Protein AF-A0AAN8KQR2-F1 (afdb_monomer_lite)

Structure (mmCIF, N/CA/C/O backbone):
data_AF-A0AAN8KQR2-F1
#
_entry.id   AF-A0AAN8KQR2-F1
#
loop_
_atom_site.group_PDB
_atom_site.id
_atom_site.type_symbol
_atom_site.label_atom_id
_atom_site.label_alt_id
_atom_site.label_comp_id
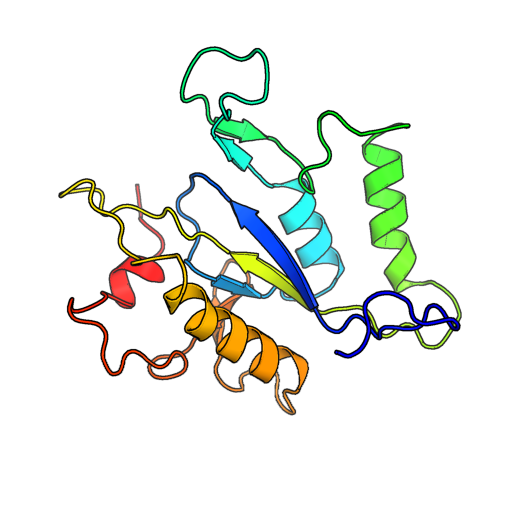_atom_site.label_asym_id
_atom_site.label_entity_id
_atom_site.label_seq_id
_atom_site.pdbx_PDB_ins_code
_atom_site.Cartn_x
_atom_site.Cartn_y
_atom_site.Cartn_z
_atom_site.occupancy
_atom_site.B_iso_or_equiv
_atom_site.auth_seq_id
_atom_site.auth_comp_id
_atom_site.auth_asym_id
_atom_site.auth_atom_id
_atom_site.pdbx_PDB_model_num
ATOM 1 N N . MET A 1 1 ? 8.007 -26.234 7.024 1.00 38.44 1 MET A N 1
ATOM 2 C CA . MET A 1 1 ? 9.257 -25.466 6.842 1.00 38.44 1 MET A CA 1
ATOM 3 C C . MET A 1 1 ? 9.487 -25.344 5.349 1.00 38.44 1 MET A C 1
ATOM 5 O O . MET A 1 1 ? 9.862 -26.336 4.747 1.00 38.44 1 MET A O 1
ATOM 9 N N . VAL A 1 2 ? 9.123 -24.223 4.725 1.00 49.12 2 VAL A N 1
ATOM 10 C CA . VAL A 1 2 ? 9.108 -24.097 3.256 1.00 49.12 2 VAL A CA 1
ATOM 11 C C . VAL A 1 2 ? 9.635 -22.712 2.872 1.00 49.12 2 VAL A C 1
ATOM 13 O O . VAL A 1 2 ? 9.142 -21.722 3.400 1.00 49.12 2 VAL A O 1
ATOM 16 N N . GLY A 1 3 ? 10.622 -22.652 1.970 1.00 57.75 3 GLY A N 1
ATOM 17 C CA . GLY A 1 3 ? 10.879 -21.481 1.118 1.00 57.75 3 GLY A CA 1
ATOM 18 C C . GLY A 1 3 ? 11.939 -20.448 1.531 1.00 57.75 3 GLY A C 1
ATOM 19 O O . GLY A 1 3 ? 12.106 -19.496 0.783 1.00 57.75 3 GLY A O 1
ATOM 20 N N . TRP A 1 4 ? 12.655 -20.581 2.657 1.00 61.53 4 TRP A N 1
ATOM 21 C CA . TRP A 1 4 ? 13.682 -19.582 3.038 1.00 61.53 4 TRP A CA 1
ATOM 22 C C . TRP A 1 4 ? 14.995 -19.707 2.239 1.00 61.53 4 TRP A C 1
ATOM 24 O O . TRP A 1 4 ? 15.646 -18.704 1.974 1.00 61.53 4 TRP A O 1
ATOM 34 N N . GLU A 1 5 ? 15.349 -20.919 1.798 1.00 67.25 5 GLU A N 1
ATOM 35 C CA . GLU A 1 5 ? 16.546 -21.191 0.982 1.00 67.25 5 GLU A CA 1
ATOM 36 C C . GLU A 1 5 ? 16.177 -21.954 -0.303 1.00 67.25 5 GLU A C 1
ATOM 38 O O . GLU A 1 5 ? 16.488 -23.140 -0.446 1.00 67.25 5 GLU A O 1
ATOM 43 N N . PRO A 1 6 ? 15.445 -21.334 -1.242 1.00 65.75 6 PRO A N 1
ATOM 44 C CA . PRO A 1 6 ? 15.199 -21.960 -2.529 1.00 65.75 6 PRO A CA 1
ATOM 45 C C . PRO A 1 6 ? 16.510 -21.982 -3.330 1.00 65.75 6 PRO A C 1
ATOM 47 O O . PRO A 1 6 ? 17.174 -20.959 -3.491 1.00 65.75 6 PRO A O 1
ATOM 50 N N . GLN A 1 7 ? 16.897 -23.158 -3.830 1.00 62.09 7 GLN A N 1
ATOM 51 C CA . GLN A 1 7 ? 18.108 -23.315 -4.652 1.00 62.09 7 GLN A CA 1
ATOM 52 C C . GLN A 1 7 ? 17.977 -22.641 -6.028 1.00 62.09 7 GLN A C 1
ATOM 54 O O . GLN A 1 7 ? 18.976 -22.268 -6.638 1.00 62.09 7 GLN A O 1
ATOM 59 N N . GLU A 1 8 ? 16.742 -22.433 -6.485 1.00 61.31 8 GLU A N 1
ATOM 60 C CA . GLU A 1 8 ? 16.397 -21.643 -7.662 1.00 61.31 8 GLU A CA 1
ATOM 61 C C . GLU A 1 8 ? 15.728 -20.349 -7.187 1.00 61.31 8 GLU A C 1
ATOM 63 O O . GLU A 1 8 ? 14.687 -20.380 -6.536 1.00 61.31 8 GLU A O 1
ATOM 68 N N . GLY A 1 9 ? 16.342 -19.199 -7.469 1.00 54.19 9 GLY A N 1
ATOM 69 C CA . GLY A 1 9 ? 15.970 -17.888 -6.919 1.00 54.19 9 GLY A CA 1
ATOM 70 C C . GLY A 1 9 ? 14.631 -17.295 -7.380 1.00 54.19 9 GLY A C 1
ATOM 71 O O . GLY A 1 9 ? 14.524 -16.076 -7.476 1.00 54.19 9 GLY A O 1
ATOM 72 N N . ALA A 1 10 ? 13.619 -18.102 -7.690 1.00 55.53 10 ALA A N 1
ATOM 73 C CA . ALA A 1 10 ? 12.336 -17.625 -8.192 1.00 55.53 10 ALA A CA 1
ATOM 74 C C . ALA A 1 10 ? 11.222 -17.812 -7.154 1.00 55.53 10 ALA A C 1
ATOM 76 O O . ALA A 1 10 ? 10.391 -18.711 -7.254 1.00 55.53 10 ALA A O 1
ATOM 77 N N . ILE A 1 11 ? 11.183 -16.921 -6.161 1.00 64.50 11 ILE A N 1
ATOM 78 C CA . ILE A 1 11 ? 9.909 -16.571 -5.526 1.00 64.50 11 ILE A CA 1
ATOM 79 C C . ILE A 1 11 ? 9.285 -15.499 -6.416 1.00 64.50 11 ILE A C 1
ATOM 81 O O . ILE A 1 11 ? 9.846 -14.413 -6.562 1.00 64.50 11 ILE A O 1
ATOM 85 N N . ASP A 1 12 ? 8.153 -15.816 -7.038 1.00 69.19 12 ASP A N 1
ATOM 86 C CA . ASP A 1 12 ? 7.436 -14.872 -7.889 1.00 69.19 12 ASP A CA 1
ATOM 87 C C . ASP A 1 12 ? 6.805 -13.758 -7.037 1.00 69.19 12 ASP A C 1
ATOM 89 O O . ASP A 1 12 ? 5.930 -13.995 -6.197 1.00 69.19 12 ASP A O 1
ATOM 93 N N . LEU A 1 13 ? 7.302 -12.533 -7.211 1.00 76.31 13 LEU A N 1
ATOM 94 C CA . LEU A 1 13 ? 6.879 -11.374 -6.436 1.00 76.31 13 LEU A CA 1
ATOM 95 C C . LEU A 1 13 ? 5.621 -10.771 -7.055 1.00 76.31 13 LEU A C 1
ATOM 97 O O . LEU A 1 13 ? 5.670 -10.090 -8.073 1.00 76.31 13 LEU A O 1
ATOM 101 N N . GLN A 1 14 ? 4.495 -10.969 -6.377 1.00 81.62 14 GLN A N 1
ATOM 102 C CA . GLN A 1 14 ? 3.184 -10.496 -6.831 1.00 81.62 14 GLN A CA 1
ATOM 103 C C . GLN A 1 14 ? 2.832 -9.088 -6.314 1.00 81.62 14 GLN A C 1
ATOM 105 O O . GLN A 1 14 ? 2.048 -8.362 -6.931 1.00 81.62 14 GLN A O 1
ATOM 110 N N . GLY A 1 15 ? 3.428 -8.665 -5.193 1.00 77.56 15 GLY A N 1
ATOM 111 C CA . GLY A 1 15 ? 3.146 -7.371 -4.574 1.00 77.56 15 GLY A CA 1
ATOM 112 C C . GLY A 1 15 ? 4.328 -6.792 -3.800 1.00 77.56 15 GLY A C 1
ATOM 113 O O . GLY A 1 15 ? 5.061 -7.515 -3.131 1.00 77.56 15 GLY A O 1
ATOM 114 N N . LEU A 1 16 ? 4.486 -5.470 -3.870 1.00 83.19 16 LEU A N 1
ATOM 115 C CA . LEU A 1 16 ? 5.424 -4.685 -3.068 1.00 83.19 16 LEU A CA 1
ATOM 116 C C . LEU A 1 16 ? 4.637 -3.811 -2.095 1.00 83.19 16 LEU A C 1
ATOM 118 O O . LEU A 1 16 ? 3.729 -3.096 -2.511 1.00 83.19 16 LEU A O 1
ATOM 122 N N . VAL A 1 17 ? 4.993 -3.843 -0.811 1.00 83.12 17 VAL A N 1
ATOM 123 C CA . VAL A 1 17 ? 4.316 -3.062 0.233 1.00 83.12 17 VAL A CA 1
ATOM 124 C C . VAL A 1 17 ? 5.287 -2.038 0.807 1.00 83.12 17 VAL A C 1
ATOM 126 O O . VAL A 1 17 ? 6.311 -2.393 1.383 1.00 83.12 17 VAL A O 1
ATOM 129 N N . SER A 1 18 ? 4.944 -0.762 0.661 1.00 77.94 18 SER A N 1
ATOM 130 C CA . SER A 1 18 ? 5.651 0.362 1.277 1.00 77.94 18 SER A CA 1
ATOM 131 C C . SER A 1 18 ? 4.896 0.863 2.504 1.00 77.94 18 SER A C 1
ATOM 133 O O . SER A 1 18 ? 3.669 0.829 2.534 1.00 77.94 18 SER A O 1
ATOM 135 N N . LYS A 1 19 ? 5.618 1.329 3.523 1.00 73.81 19 LYS A N 1
ATOM 136 C CA . LYS A 1 19 ? 5.060 1.733 4.818 1.00 73.81 19 LYS A CA 1
ATOM 137 C C . LYS A 1 19 ? 5.292 3.222 5.074 1.00 73.81 19 LYS A C 1
ATOM 139 O O . LYS A 1 19 ? 6.394 3.706 4.844 1.00 73.81 19 LYS A O 1
ATOM 144 N N . VAL A 1 20 ? 4.292 3.917 5.613 1.00 66.75 20 VAL A N 1
ATOM 145 C CA . VAL A 1 20 ? 4.439 5.264 6.191 1.00 66.75 20 VAL A CA 1
ATOM 146 C C . VAL A 1 20 ? 4.263 5.221 7.699 1.00 66.75 20 VAL A C 1
ATOM 148 O O . VAL A 1 20 ? 3.397 4.513 8.215 1.00 66.75 20 VAL A O 1
ATOM 151 N N . ASP A 1 21 ? 5.090 6.011 8.384 1.00 59.72 21 ASP A N 1
ATOM 152 C CA . ASP A 1 21 ? 5.060 6.135 9.840 1.00 59.72 21 ASP A CA 1
ATOM 153 C C . ASP A 1 21 ? 4.222 7.328 10.323 1.00 59.72 21 ASP A C 1
ATOM 155 O O . ASP A 1 21 ? 3.648 7.237 11.401 1.00 59.72 21 ASP A O 1
ATOM 159 N N . MET A 1 22 ? 4.049 8.393 9.522 1.00 53.94 22 MET A N 1
ATOM 160 C CA . MET A 1 22 ? 3.081 9.469 9.796 1.00 53.94 22 MET A CA 1
ATOM 161 C C . MET A 1 22 ? 2.675 10.250 8.532 1.00 53.94 22 MET A C 1
ATOM 163 O O . MET A 1 22 ? 3.521 10.707 7.765 1.00 53.94 22 MET A O 1
ATOM 167 N N . GLY A 1 23 ? 1.365 10.442 8.340 1.00 56.00 23 GLY A N 1
ATOM 168 C CA . GLY A 1 23 ? 0.768 11.199 7.234 1.00 56.00 23 GLY A CA 1
ATOM 169 C C . GLY A 1 23 ? -0.752 10.999 7.145 1.00 56.00 23 GLY A C 1
ATOM 170 O O . GLY A 1 23 ? -1.297 10.078 7.750 1.00 56.00 23 GLY A O 1
ATOM 171 N N . THR A 1 24 ? -1.441 11.847 6.378 1.00 56.09 24 THR A N 1
ATOM 172 C CA . THR A 1 24 ? -2.907 11.815 6.166 1.00 56.09 24 THR A CA 1
ATOM 173 C C . THR A 1 24 ? -3.381 10.683 5.249 1.00 56.09 24 THR A C 1
ATOM 175 O O . THR A 1 24 ? -4.572 10.571 4.951 1.00 56.09 24 THR A O 1
ATOM 178 N N . LEU A 1 25 ? -2.460 9.841 4.774 1.00 64.75 25 LEU A N 1
ATOM 179 C CA . LEU A 1 25 ? -2.768 8.783 3.825 1.00 64.75 25 LEU A CA 1
ATOM 180 C C . LEU A 1 25 ? -3.619 7.684 4.467 1.00 64.75 25 LEU A C 1
ATOM 182 O O . LEU A 1 25 ? -3.579 7.432 5.676 1.00 64.75 25 LEU A O 1
ATOM 186 N N . PHE A 1 26 ? -4.421 7.056 3.617 1.00 78.44 26 PHE A N 1
ATOM 187 C CA . PHE A 1 26 ? -5.293 5.947 3.964 1.00 78.44 26 PHE A CA 1
ATOM 188 C C . PHE A 1 26 ? -4.521 4.757 4.540 1.00 78.44 26 PHE A C 1
ATOM 190 O O . PHE A 1 26 ? -3.324 4.605 4.300 1.00 78.44 26 PHE A O 1
ATOM 197 N N . ASN A 1 27 ? -5.216 3.893 5.284 1.00 86.50 27 ASN A N 1
ATOM 198 C CA . ASN A 1 27 ? -4.593 2.727 5.915 1.00 86.50 27 ASN A CA 1
ATOM 199 C C . ASN A 1 27 ? -3.929 1.775 4.912 1.00 86.50 27 ASN A C 1
ATOM 201 O O . ASN A 1 27 ? -2.853 1.253 5.188 1.00 86.50 27 ASN A O 1
ATOM 205 N N . VAL A 1 28 ? -4.544 1.593 3.744 1.00 92.50 28 VAL A N 1
ATOM 206 C CA . VAL A 1 28 ? -3.943 0.897 2.609 1.00 92.50 28 VAL A CA 1
ATOM 207 C C . VAL A 1 28 ? -4.400 1.526 1.297 1.00 92.50 28 VAL A C 1
ATOM 209 O O . VAL A 1 28 ? -5.568 1.877 1.132 1.00 92.50 28 VAL A O 1
ATOM 212 N N . VAL A 1 29 ? -3.466 1.666 0.364 1.00 93.06 29 VAL A N 1
ATOM 213 C CA . VAL A 1 29 ? -3.693 2.157 -0.993 1.00 93.06 29 VAL A CA 1
ATOM 214 C C . VAL A 1 29 ? -2.926 1.276 -1.962 1.00 93.06 29 VAL A C 1
ATOM 216 O O . VAL A 1 29 ? -1.744 1.016 -1.767 1.00 93.06 29 VAL A O 1
ATOM 219 N N . GLU A 1 30 ? -3.571 0.849 -3.035 1.00 95.44 30 GLU A N 1
ATOM 220 C CA . GLU A 1 30 ? -2.896 0.273 -4.190 1.00 95.44 30 GLU A CA 1
ATOM 221 C C . GLU A 1 30 ? -2.687 1.346 -5.267 1.00 95.44 30 GLU A C 1
ATOM 223 O O . GLU A 1 30 ? -3.581 2.133 -5.583 1.00 95.44 30 GLU A O 1
ATOM 228 N N . SER A 1 31 ? -1.499 1.371 -5.860 1.00 95.19 31 SER A N 1
ATOM 229 C CA . SER A 1 31 ? -1.159 2.288 -6.945 1.00 95.19 31 SER A CA 1
ATOM 230 C C . SER A 1 31 ? -1.910 1.978 -8.241 1.00 95.19 31 SER A C 1
ATOM 232 O O . SER A 1 31 ? -2.172 0.823 -8.551 1.00 95.19 31 SER A O 1
ATOM 234 N N . PHE A 1 32 ? -2.204 3.001 -9.053 1.00 95.19 32 PHE A N 1
ATOM 235 C CA . PHE A 1 32 ? -2.918 2.812 -10.326 1.00 95.19 32 PHE A CA 1
ATOM 236 C C . PHE A 1 32 ? -2.149 1.986 -11.359 1.00 95.19 32 PHE A C 1
ATOM 238 O O . PHE A 1 32 ? -2.749 1.334 -12.205 1.00 95.19 32 PHE A O 1
ATOM 245 N N . ASN A 1 33 ? -0.824 2.092 -11.343 1.00 94.00 33 ASN A N 1
ATOM 246 C CA . ASN A 1 33 ? 0.092 1.413 -12.249 1.00 94.00 33 ASN A CA 1
ATOM 247 C C . ASN A 1 33 ? 1.519 1.512 -11.691 1.00 94.00 33 ASN A C 1
ATOM 249 O O . ASN A 1 33 ? 1.749 2.140 -10.652 1.00 94.00 33 ASN A O 1
ATOM 253 N N . TRP A 1 34 ? 2.476 0.921 -12.404 1.00 93.94 34 TRP A N 1
ATOM 254 C CA . TRP A 1 34 ? 3.886 0.916 -12.024 1.00 93.94 34 TRP A CA 1
ATOM 255 C C . TRP A 1 34 ? 4.457 2.321 -11.814 1.00 93.94 34 TRP A C 1
ATOM 257 O O . TRP A 1 34 ? 4.991 2.609 -10.748 1.00 93.94 34 TRP A O 1
ATOM 267 N N . ARG A 1 35 ? 4.286 3.227 -12.786 1.00 95.06 35 ARG A N 1
ATOM 268 C CA . ARG A 1 35 ? 4.792 4.608 -12.698 1.00 95.06 35 ARG A CA 1
ATOM 269 C C . ARG A 1 35 ? 4.228 5.349 -11.488 1.00 95.06 35 ARG A C 1
ATOM 271 O O . ARG A 1 35 ? 4.974 6.015 -10.774 1.00 95.06 35 ARG A O 1
ATOM 278 N N . HIS A 1 36 ? 2.929 5.195 -11.230 1.00 94.81 36 HIS A N 1
ATOM 279 C CA . HIS A 1 36 ? 2.292 5.743 -10.037 1.00 94.81 36 HIS A CA 1
ATOM 280 C C . HIS A 1 36 ? 2.886 5.142 -8.757 1.00 94.81 36 HIS A C 1
ATOM 282 O O . HIS A 1 36 ? 3.166 5.875 -7.818 1.00 94.81 36 HIS A O 1
ATOM 288 N N . GLY A 1 37 ? 3.145 3.834 -8.723 1.00 93.50 37 GLY A N 1
ATOM 289 C CA . GLY A 1 37 ? 3.776 3.186 -7.574 1.00 93.50 37 GLY A CA 1
ATOM 290 C C . GLY A 1 37 ? 5.222 3.617 -7.337 1.00 93.50 37 GLY A C 1
ATOM 291 O O . GLY A 1 37 ? 5.601 3.849 -6.192 1.00 93.50 37 GLY A O 1
ATOM 292 N N . VAL A 1 38 ? 6.008 3.822 -8.399 1.00 94.06 38 VAL A N 1
ATOM 293 C CA . VAL A 1 38 ? 7.356 4.404 -8.300 1.00 94.06 38 VAL A CA 1
ATOM 294 C C . VAL A 1 38 ? 7.286 5.818 -7.722 1.00 94.06 38 VAL A C 1
ATOM 296 O O . VAL A 1 38 ? 8.069 6.157 -6.838 1.00 94.06 38 VAL A O 1
ATOM 299 N N . PHE A 1 39 ? 6.317 6.629 -8.156 1.00 93.06 39 PHE A N 1
ATOM 300 C CA . PHE A 1 39 ? 6.079 7.956 -7.586 1.00 93.06 39 PHE A CA 1
ATOM 301 C C . PHE A 1 39 ? 5.678 7.901 -6.103 1.00 93.06 39 PHE A C 1
ATOM 303 O O . PHE A 1 39 ? 6.214 8.665 -5.298 1.00 93.06 39 PHE A O 1
ATOM 310 N N . VAL A 1 40 ? 4.778 6.988 -5.724 1.00 90.94 40 VAL A N 1
ATOM 311 C CA . VAL A 1 40 ? 4.375 6.774 -4.324 1.00 90.94 40 VAL A CA 1
ATOM 312 C C . VAL A 1 40 ? 5.584 6.379 -3.474 1.00 90.94 40 VAL A C 1
ATOM 314 O O . VAL A 1 40 ? 5.800 6.974 -2.420 1.00 90.94 40 VAL A O 1
ATOM 317 N N . GLY A 1 41 ? 6.416 5.450 -3.957 1.00 89.31 41 GLY A N 1
ATOM 318 C CA . GLY A 1 41 ? 7.660 5.035 -3.303 1.00 89.31 41 GLY A CA 1
ATOM 319 C C . GLY A 1 41 ? 8.666 6.179 -3.151 1.00 89.31 41 GLY A C 1
ATOM 320 O O . GLY A 1 41 ? 9.241 6.366 -2.081 1.00 89.31 41 GLY A O 1
ATOM 321 N N . ALA A 1 42 ? 8.830 7.006 -4.185 1.00 90.75 42 ALA A N 1
ATOM 322 C CA . ALA A 1 42 ? 9.699 8.182 -4.156 1.00 90.75 42 ALA A CA 1
ATOM 323 C C . ALA A 1 42 ? 9.197 9.278 -3.198 1.00 90.75 42 ALA A C 1
ATOM 325 O O . ALA A 1 42 ? 9.989 10.036 -2.640 1.00 90.75 42 ALA A O 1
ATOM 326 N N . SER A 1 43 ? 7.881 9.361 -3.000 1.00 87.94 43 SER A N 1
ATOM 327 C CA . SER A 1 43 ? 7.229 10.376 -2.165 1.00 87.94 43 SER A CA 1
ATOM 328 C C . SER A 1 43 ? 7.095 9.966 -0.697 1.00 87.94 43 SER A C 1
ATOM 330 O O . SER A 1 43 ? 6.550 10.733 0.100 1.00 87.94 43 SER A O 1
ATOM 332 N N . MET A 1 44 ? 7.585 8.778 -0.326 1.00 84.31 44 MET A N 1
ATOM 333 C CA . MET A 1 44 ? 7.489 8.243 1.029 1.00 84.31 44 MET A CA 1
ATOM 334 C C . MET A 1 44 ? 8.072 9.197 2.075 1.00 84.31 44 MET A C 1
ATOM 336 O O . MET A 1 44 ? 9.126 9.817 1.888 1.00 84.31 44 MET A O 1
ATOM 340 N N . ARG A 1 45 ? 7.366 9.289 3.205 1.00 79.94 45 ARG A N 1
ATOM 341 C CA . ARG A 1 45 ? 7.778 10.037 4.389 1.00 79.94 45 ARG A CA 1
ATOM 342 C C . ARG A 1 45 ? 7.625 9.169 5.633 1.00 79.94 45 ARG A C 1
ATOM 344 O O . ARG A 1 45 ? 6.578 8.559 5.834 1.00 79.94 45 ARG A O 1
ATOM 351 N N . SER A 1 46 ? 8.640 9.136 6.479 1.00 73.56 46 SER A N 1
ATOM 352 C CA . SER A 1 46 ? 8.633 8.405 7.746 1.00 73.56 46 SER A CA 1
ATOM 353 C C . SER A 1 46 ? 9.030 9.339 8.890 1.00 73.56 46 SER A C 1
ATOM 355 O O . SER A 1 46 ? 9.741 10.328 8.700 1.00 73.56 46 SER A O 1
ATOM 357 N N . GLU A 1 47 ? 8.501 9.077 10.085 1.00 70.94 47 GLU A N 1
ATOM 358 C CA . GLU A 1 47 ? 8.969 9.732 11.304 1.00 70.94 47 GLU A CA 1
ATOM 359 C C . GLU A 1 47 ? 10.374 9.212 11.618 1.00 70.94 47 GLU A C 1
ATOM 361 O O . GLU A 1 47 ? 10.638 8.014 11.493 1.00 70.94 47 GLU A O 1
ATOM 366 N N . ALA A 1 48 ? 11.280 10.104 12.017 1.00 63.66 48 ALA A N 1
ATOM 367 C CA . ALA A 1 48 ? 12.608 9.700 12.452 1.00 63.66 48 ALA A CA 1
ATOM 368 C C . ALA A 1 48 ? 12.501 8.655 13.576 1.00 63.66 48 ALA A C 1
ATOM 370 O O . ALA A 1 48 ? 11.946 8.917 14.646 1.00 63.66 48 ALA A O 1
ATOM 371 N N . THR A 1 49 ? 13.028 7.457 13.326 1.00 59.62 49 THR A N 1
ATOM 372 C CA . THR A 1 49 ? 13.112 6.408 14.343 1.00 59.62 49 THR A CA 1
ATOM 373 C C . THR A 1 49 ? 14.401 6.561 15.143 1.00 59.62 49 THR A C 1
ATOM 375 O O . THR A 1 49 ? 15.388 7.118 14.666 1.00 59.62 49 THR A O 1
ATOM 378 N N . ALA A 1 50 ? 14.421 6.001 16.354 1.00 56.50 50 ALA A N 1
ATOM 379 C CA . ALA A 1 50 ? 15.598 6.009 17.226 1.00 56.50 50 ALA A CA 1
ATOM 380 C C . ALA A 1 50 ? 16.827 5.272 16.645 1.00 56.50 50 ALA A C 1
ATOM 382 O O . ALA A 1 50 ? 17.897 5.321 17.243 1.00 56.50 50 ALA A O 1
ATOM 383 N N . ALA A 1 51 ? 16.679 4.573 15.512 1.00 58.47 51 ALA A N 1
ATOM 384 C CA . ALA A 1 51 ? 17.761 3.864 14.834 1.00 58.47 51 ALA A CA 1
ATOM 385 C C . ALA A 1 51 ? 18.696 4.793 14.036 1.00 58.47 51 ALA A C 1
ATOM 387 O O . ALA A 1 51 ? 19.809 4.390 13.709 1.00 58.47 51 ALA A O 1
ATOM 388 N N . ALA A 1 52 ? 18.269 6.022 13.731 1.00 54.91 52 ALA A N 1
ATOM 389 C CA . ALA A 1 52 ? 19.118 7.046 13.129 1.00 54.91 52 ALA A CA 1
ATOM 390 C C . ALA A 1 52 ? 19.452 8.126 14.172 1.00 54.91 52 ALA A C 1
ATOM 392 O O . ALA A 1 52 ? 18.636 8.427 15.038 1.00 54.91 52 ALA A O 1
ATOM 393 N N . GLU A 1 53 ? 20.624 8.757 14.071 1.00 53.06 53 GLU A N 1
ATOM 394 C CA . GLU A 1 53 ? 21.122 9.779 15.019 1.00 53.06 53 GLU A CA 1
ATOM 395 C C . GLU A 1 53 ? 20.250 11.055 15.121 1.00 53.06 53 GLU A C 1
ATOM 397 O O . GLU A 1 53 ? 20.558 11.985 15.871 1.00 53.06 53 GLU A O 1
ATOM 402 N N . TYR A 1 54 ? 19.140 11.122 14.382 1.00 55.00 54 TYR A N 1
ATOM 403 C CA . TYR A 1 54 ? 18.217 12.246 14.381 1.00 55.00 54 TYR A CA 1
ATOM 404 C C . TYR A 1 54 ? 17.378 12.278 15.667 1.00 55.00 54 TYR A C 1
ATOM 406 O O . TYR A 1 54 ? 16.484 11.464 15.889 1.00 55.00 54 TYR A O 1
ATOM 414 N N . LYS A 1 55 ? 17.646 13.270 16.523 1.00 48.12 55 LYS A N 1
ATOM 415 C CA . LYS A 1 55 ? 16.844 13.548 17.720 1.00 48.12 55 LYS A CA 1
ATOM 416 C C . LYS A 1 55 ? 15.525 14.234 17.342 1.00 48.12 55 LYS A C 1
ATOM 418 O O . LYS A 1 55 ? 15.531 15.385 16.917 1.00 48.12 55 LYS A O 1
ATOM 423 N N . GLY A 1 56 ? 14.401 13.562 17.592 1.00 55.41 56 GLY A N 1
ATOM 424 C CA . GLY A 1 56 ? 13.059 14.162 17.600 1.00 55.41 56 GLY A CA 1
ATOM 425 C C . GLY A 1 56 ? 12.087 13.581 16.571 1.00 55.41 56 GLY A C 1
ATOM 426 O O . GLY A 1 56 ? 12.491 12.987 15.581 1.00 55.41 56 GLY A O 1
ATOM 427 N N . LYS A 1 57 ? 10.786 13.787 16.815 1.00 60.00 57 LYS A N 1
ATOM 428 C CA . LYS A 1 57 ? 9.642 13.344 15.994 1.00 60.00 57 LYS A CA 1
ATOM 429 C C . LYS A 1 57 ? 9.505 14.126 14.678 1.00 60.00 57 LYS A C 1
ATOM 431 O O . LYS A 1 57 ? 8.474 14.739 14.410 1.00 60.00 57 LYS A O 1
ATOM 436 N N . VAL A 1 58 ? 10.574 14.209 13.891 1.00 70.06 58 VAL A N 1
ATOM 437 C CA . VAL A 1 58 ? 10.571 14.956 12.627 1.00 70.06 58 VAL A CA 1
ATOM 438 C C . VAL A 1 58 ? 10.144 14.023 11.502 1.00 70.06 58 VAL A C 1
ATOM 440 O O . VAL A 1 58 ? 10.728 12.955 11.318 1.00 70.06 58 VAL A O 1
ATOM 443 N N . ILE A 1 59 ? 9.129 14.432 10.738 1.00 73.88 59 ILE A N 1
ATOM 444 C CA . ILE A 1 59 ? 8.735 13.741 9.509 1.00 73.88 59 ILE A CA 1
ATOM 445 C C . ILE A 1 59 ? 9.787 14.041 8.445 1.00 73.88 59 ILE A C 1
ATOM 447 O O . ILE A 1 59 ? 10.045 15.196 8.108 1.00 73.88 59 ILE A O 1
ATOM 451 N N . MET A 1 60 ? 10.383 12.989 7.905 1.00 79.88 60 MET A N 1
ATOM 452 C CA . MET A 1 60 ? 11.446 13.061 6.920 1.00 79.88 60 MET A CA 1
ATOM 453 C C . MET A 1 60 ? 11.037 12.337 5.644 1.00 79.88 60 MET A C 1
ATOM 455 O O . MET A 1 60 ? 10.350 11.324 5.688 1.00 79.88 60 MET A O 1
ATOM 459 N N . HIS A 1 61 ? 11.484 12.837 4.493 1.00 83.69 61 HIS A N 1
ATOM 460 C CA . HIS A 1 61 ? 11.417 12.060 3.258 1.00 83.69 61 HIS A CA 1
ATOM 461 C C . HIS A 1 61 ? 12.341 10.847 3.363 1.00 83.69 61 HIS A C 1
ATOM 463 O O . HIS A 1 61 ? 13.499 11.001 3.759 1.00 83.69 61 HIS A O 1
ATOM 469 N N . ASP A 1 62 ? 11.821 9.679 3.001 1.00 84.88 62 ASP A N 1
ATOM 470 C CA . ASP A 1 62 ? 12.536 8.403 3.008 1.00 84.88 62 ASP A CA 1
ATOM 471 C C . ASP A 1 62 ? 12.113 7.551 1.797 1.00 84.88 62 ASP A C 1
ATOM 473 O O . ASP A 1 62 ? 11.362 6.578 1.932 1.00 84.88 62 ASP A O 1
ATOM 477 N N . PRO A 1 63 ? 12.508 7.969 0.577 1.00 86.62 63 PRO A N 1
ATOM 478 C CA . PRO A 1 63 ? 12.106 7.309 -0.660 1.00 86.62 63 PRO A CA 1
ATOM 479 C C . PRO A 1 63 ? 12.490 5.828 -0.644 1.00 86.62 63 PRO A C 1
ATOM 481 O O . PRO A 1 63 ? 13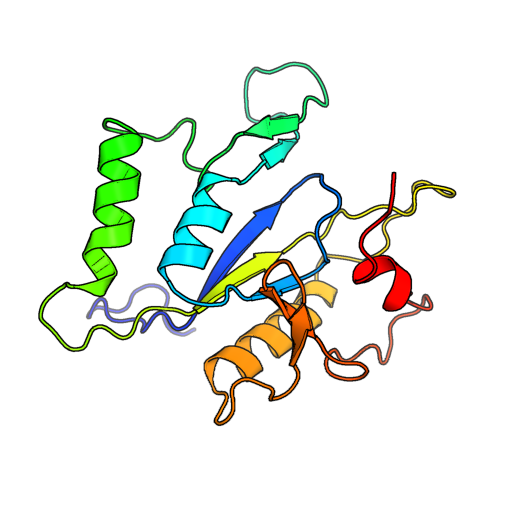.656 5.493 -0.436 1.00 86.62 63 PRO A O 1
ATOM 484 N N . PHE A 1 64 ? 11.513 4.952 -0.889 1.00 86.06 64 PHE A N 1
ATOM 485 C CA . PHE A 1 64 ? 11.672 3.490 -0.891 1.00 86.06 64 PHE A CA 1
ATOM 486 C C . PHE A 1 64 ? 12.246 2.897 0.412 1.00 86.06 64 PHE A C 1
ATOM 488 O O . PHE A 1 64 ? 12.697 1.756 0.396 1.00 86.06 64 PHE A O 1
ATOM 495 N N . ALA A 1 65 ? 12.244 3.644 1.527 1.00 86.38 65 ALA A N 1
ATOM 496 C CA . ALA A 1 65 ? 13.006 3.312 2.740 1.00 86.38 65 ALA A CA 1
ATOM 497 C C . ALA A 1 65 ? 14.524 3.137 2.492 1.00 86.38 65 ALA A C 1
ATOM 499 O O . ALA A 1 65 ? 15.209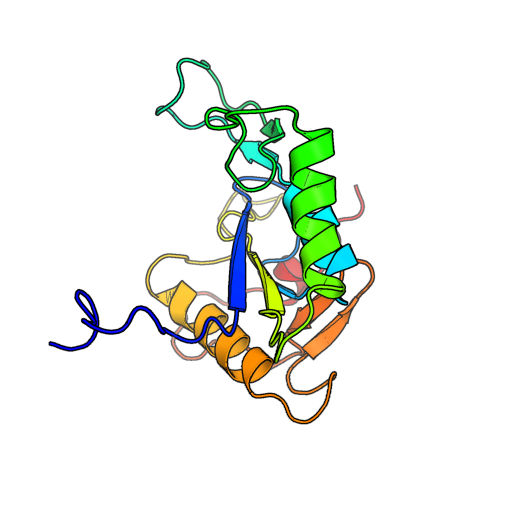 2.391 3.192 1.00 86.38 65 ALA A O 1
ATOM 500 N N . MET A 1 66 ? 15.050 3.803 1.458 1.00 88.25 66 MET A N 1
ATOM 501 C CA . MET A 1 66 ? 16.425 3.665 0.972 1.00 88.25 66 MET A CA 1
ATOM 502 C C . MET A 1 66 ? 17.279 4.910 1.214 1.00 88.25 66 MET A C 1
ATOM 504 O O . MET A 1 66 ? 18.437 4.933 0.796 1.00 88.25 66 MET A O 1
ATOM 508 N N . ARG A 1 67 ? 16.764 5.942 1.902 1.00 84.75 67 ARG A N 1
ATOM 509 C CA . ARG A 1 67 ? 17.490 7.210 2.077 1.00 84.75 67 ARG A CA 1
ATOM 510 C C . ARG A 1 67 ? 18.922 7.059 2.611 1.00 84.75 67 ARG A C 1
ATOM 512 O O . ARG A 1 67 ? 19.799 7.700 2.034 1.00 84.75 67 ARG A O 1
ATOM 519 N N . PRO A 1 68 ? 19.205 6.262 3.658 1.00 85.69 68 PRO A N 1
ATOM 520 C CA . PRO A 1 68 ? 20.575 6.086 4.141 1.00 85.69 68 PRO A CA 1
ATOM 521 C C . PRO A 1 68 ? 21.369 5.021 3.359 1.00 85.69 68 PRO A C 1
ATOM 523 O O . PRO A 1 68 ? 22.527 4.776 3.683 1.00 85.69 68 PRO A O 1
ATOM 526 N N . PHE A 1 69 ? 20.771 4.384 2.347 1.00 90.00 69 PHE A N 1
ATOM 527 C CA . PHE A 1 69 ? 21.309 3.198 1.669 1.00 90.00 69 PHE A CA 1
ATOM 528 C C . PHE A 1 69 ? 21.541 3.388 0.163 1.00 90.00 69 PHE A C 1
ATOM 530 O O . PHE A 1 69 ? 21.888 2.432 -0.534 1.00 90.00 69 PHE A O 1
ATOM 537 N N . PHE A 1 70 ? 21.348 4.594 -0.374 1.00 90.00 70 PHE A N 1
ATOM 538 C CA . PHE A 1 70 ? 21.629 4.855 -1.784 1.00 90.00 70 PHE A CA 1
ATOM 539 C C . PHE A 1 70 ? 23.125 4.711 -2.087 1.00 90.00 70 PHE A C 1
ATOM 541 O O . PHE A 1 70 ? 23.949 5.472 -1.591 1.00 90.00 70 PHE A O 1
ATOM 548 N N . GLY A 1 71 ? 23.468 3.750 -2.949 1.00 92.94 71 GLY A N 1
ATOM 549 C CA . GLY A 1 71 ? 24.839 3.544 -3.433 1.00 92.94 71 GLY A CA 1
ATOM 550 C C . GLY A 1 71 ? 25.217 4.388 -4.657 1.00 92.94 71 GLY A C 1
ATOM 551 O O . GLY A 1 71 ? 26.355 4.327 -5.111 1.00 92.94 71 GLY A O 1
ATOM 552 N N . TYR A 1 72 ? 24.268 5.137 -5.222 1.00 94.69 72 TYR A N 1
ATOM 553 C CA . TYR A 1 72 ? 24.444 5.987 -6.402 1.00 94.69 72 TYR A CA 1
ATOM 554 C C . TYR A 1 72 ? 23.375 7.092 -6.429 1.00 94.69 72 TYR A C 1
ATOM 556 O O . TYR A 1 72 ? 22.598 7.241 -5.484 1.00 94.69 72 TYR A O 1
ATOM 564 N N . ASN A 1 73 ? 23.351 7.901 -7.490 1.00 95.38 73 ASN A N 1
ATOM 565 C CA . ASN A 1 73 ? 22.439 9.034 -7.611 1.00 95.38 73 ASN A CA 1
ATOM 566 C C . ASN A 1 73 ? 20.958 8.607 -7.521 1.00 95.38 73 ASN A C 1
ATOM 568 O O . ASN A 1 73 ? 20.514 7.678 -8.192 1.00 95.38 73 ASN A O 1
ATOM 572 N N . PHE A 1 74 ? 20.173 9.332 -6.722 1.00 92.56 74 PHE A N 1
ATOM 573 C CA . PHE A 1 74 ? 18.748 9.052 -6.532 1.00 92.56 74 PHE A CA 1
ATOM 574 C C . PHE A 1 74 ? 17.913 9.194 -7.819 1.00 92.56 74 PHE A C 1
ATOM 576 O O . PHE A 1 74 ? 16.986 8.420 -8.040 1.00 92.56 74 PHE A O 1
ATOM 583 N N . GLY A 1 75 ? 18.237 10.150 -8.691 1.00 93.94 75 GLY A N 1
ATOM 584 C CA . GLY A 1 75 ? 17.562 10.317 -9.980 1.00 93.94 75 GLY A CA 1
ATOM 585 C C . GLY A 1 75 ? 17.766 9.109 -10.893 1.00 93.94 75 GLY A C 1
ATOM 586 O O . GLY A 1 75 ? 16.800 8.597 -11.458 1.00 93.94 75 GLY A O 1
ATOM 587 N N . ASP A 1 76 ? 18.993 8.592 -10.951 1.00 95.62 76 ASP A N 1
ATOM 588 C CA . ASP A 1 76 ? 19.303 7.360 -11.683 1.00 95.62 76 ASP A CA 1
ATOM 589 C C . ASP A 1 76 ? 18.599 6.149 -11.057 1.00 95.62 76 ASP A C 1
ATOM 591 O O . ASP A 1 76 ? 18.139 5.260 -11.771 1.00 95.62 76 ASP A O 1
ATOM 595 N N . TYR A 1 77 ? 18.449 6.129 -9.727 1.00 94.38 77 TYR A N 1
ATOM 596 C CA . TYR A 1 77 ? 17.700 5.086 -9.022 1.00 94.38 77 TYR A CA 1
ATOM 597 C C . TYR A 1 77 ? 16.221 5.088 -9.421 1.00 94.38 77 TYR A C 1
ATOM 599 O O . TYR A 1 77 ? 15.654 4.037 -9.725 1.00 94.38 77 TYR A O 1
ATOM 607 N N . LEU A 1 78 ? 15.592 6.263 -9.500 1.00 94.19 78 LEU A N 1
ATOM 608 C CA . LEU A 1 78 ? 14.222 6.386 -10.004 1.00 94.19 78 LEU A CA 1
ATOM 609 C C . LEU A 1 78 ? 14.116 5.975 -11.476 1.00 94.19 78 LEU A C 1
ATOM 611 O O . LEU A 1 78 ? 13.195 5.242 -11.842 1.00 94.19 78 LEU A O 1
ATOM 615 N N . ALA A 1 79 ? 15.060 6.407 -12.316 1.00 94.69 79 ALA A N 1
ATOM 616 C CA . ALA A 1 79 ? 15.102 6.021 -13.724 1.00 94.69 79 ALA A CA 1
ATOM 617 C C . ALA A 1 79 ? 15.231 4.498 -13.884 1.00 94.69 79 ALA A C 1
ATOM 619 O O . ALA A 1 79 ? 14.559 3.905 -14.730 1.00 94.69 79 ALA A O 1
ATOM 620 N N . HIS A 1 80 ? 16.021 3.852 -13.025 1.00 94.06 80 HIS A N 1
ATOM 621 C CA . HIS A 1 80 ? 16.157 2.403 -12.982 1.00 94.06 80 HIS A CA 1
ATOM 622 C C . HIS A 1 80 ? 14.824 1.714 -12.660 1.00 94.06 80 HIS A C 1
ATOM 624 O O . HIS A 1 80 ? 14.399 0.834 -13.411 1.00 94.06 80 HIS A O 1
ATOM 630 N N . TRP A 1 81 ? 14.114 2.154 -11.616 1.00 94.19 81 TRP A N 1
ATOM 631 C CA . TRP A 1 81 ? 12.782 1.628 -11.294 1.00 94.19 81 TRP A CA 1
ATOM 632 C C . TRP A 1 81 ? 11.793 1.802 -12.450 1.00 94.19 81 TRP A C 1
ATOM 634 O O . TRP A 1 81 ? 11.091 0.857 -12.804 1.00 94.19 81 TRP A O 1
ATOM 644 N N . LEU A 1 82 ? 11.761 2.972 -13.092 1.00 94.06 82 LEU A N 1
ATOM 645 C CA . LEU A 1 82 ? 10.890 3.220 -14.247 1.00 94.06 82 LEU A CA 1
ATOM 646 C C . LEU A 1 82 ? 11.244 2.330 -15.448 1.00 94.06 82 LEU A C 1
ATOM 648 O O . LEU A 1 82 ? 10.346 1.861 -16.143 1.00 94.06 82 LEU A O 1
ATOM 652 N N . SER A 1 83 ? 12.532 2.046 -15.666 1.00 93.00 83 SER A N 1
ATOM 653 C CA . SER A 1 83 ? 12.993 1.192 -16.769 1.00 93.00 83 SER A CA 1
ATOM 654 C C . SER A 1 83 ? 12.520 -0.263 -16.668 1.00 93.00 83 SER A C 1
ATOM 656 O O . SER A 1 83 ? 12.463 -0.957 -17.682 1.00 93.00 83 SER A O 1
ATOM 658 N N . MET A 1 84 ? 12.123 -0.728 -15.476 1.00 91.44 84 MET A N 1
ATOM 659 C CA . MET A 1 84 ? 11.594 -2.086 -15.300 1.00 91.44 84 MET A CA 1
ATOM 660 C C . MET A 1 84 ? 10.327 -2.327 -16.123 1.00 91.44 84 MET A C 1
ATOM 662 O O . MET A 1 84 ? 10.107 -3.448 -16.570 1.00 91.44 84 MET A O 1
ATOM 666 N N . GLU A 1 85 ? 9.538 -1.283 -16.399 1.00 88.25 85 GLU A N 1
ATOM 667 C CA . GLU A 1 85 ? 8.319 -1.381 -17.212 1.00 88.25 85 GLU A CA 1
ATOM 668 C C . GLU A 1 85 ? 8.592 -1.771 -18.671 1.00 88.25 85 GLU A C 1
ATOM 670 O O . GLU A 1 85 ? 7.738 -2.362 -19.325 1.00 88.25 85 GLU A O 1
ATOM 675 N N . THR A 1 86 ? 9.785 -1.469 -19.190 1.00 85.62 86 THR A N 1
ATOM 676 C CA . THR A 1 86 ? 10.158 -1.705 -20.595 1.00 85.62 86 THR A CA 1
ATOM 677 C C . THR A 1 86 ? 11.169 -2.839 -20.767 1.00 85.62 86 THR A C 1
ATOM 679 O O . THR A 1 86 ? 11.646 -3.092 -21.879 1.00 85.62 86 THR A O 1
ATOM 682 N N . ARG A 1 87 ? 11.511 -3.543 -19.682 1.00 85.31 87 ARG A N 1
ATOM 683 C CA . ARG A 1 87 ? 12.489 -4.631 -19.703 1.00 85.31 87 ARG A CA 1
ATOM 684 C C . ARG A 1 87 ? 11.965 -5.800 -20.545 1.00 85.31 87 ARG A C 1
ATOM 686 O O . ARG A 1 87 ? 10.843 -6.262 -20.356 1.00 85.31 87 ARG A O 1
ATOM 693 N N . LYS A 1 88 ? 12.789 -6.281 -21.485 1.00 66.12 88 LYS A N 1
ATOM 694 C CA . LYS A 1 88 ? 12.444 -7.389 -22.391 1.00 66.12 88 LYS A CA 1
ATOM 695 C C . LYS A 1 88 ? 12.458 -8.723 -21.628 1.00 66.12 88 LYS A C 1
ATOM 697 O O . LYS A 1 88 ? 13.503 -9.118 -21.119 1.00 66.12 88 LYS A O 1
ATOM 702 N N . GLY A 1 89 ? 11.310 -9.396 -21.572 1.00 68.19 89 GLY A N 1
ATOM 703 C CA . GLY A 1 89 ? 11.074 -10.680 -20.896 1.00 68.19 89 GLY A CA 1
ATOM 704 C C . GLY A 1 89 ? 9.611 -10.785 -20.436 1.00 68.19 89 GLY A C 1
ATOM 705 O O . GLY A 1 89 ? 8.868 -9.816 -20.612 1.00 68.19 89 GLY A O 1
ATOM 706 N N . PRO A 1 90 ? 9.163 -11.920 -19.863 1.00 60.97 90 PRO A N 1
ATOM 707 C CA . PRO A 1 90 ? 7.903 -11.964 -19.127 1.00 60.97 90 PRO A CA 1
ATOM 708 C C . PRO A 1 90 ? 8.041 -11.087 -17.874 1.00 60.97 90 PRO A C 1
ATOM 710 O O . PRO A 1 90 ? 8.463 -11.541 -16.814 1.00 60.97 90 PRO A O 1
ATOM 713 N N . THR A 1 91 ? 7.758 -9.793 -18.013 1.00 65.62 91 THR A N 1
ATOM 714 C CA . THR A 1 91 ? 7.808 -8.844 -16.900 1.00 65.62 91 THR A CA 1
ATOM 715 C C . THR A 1 91 ? 6.439 -8.829 -16.231 1.00 65.62 91 THR A C 1
ATOM 717 O O . THR A 1 91 ? 5.570 -8.024 -16.566 1.00 65.62 91 THR A O 1
ATOM 720 N N . HIS A 1 92 ? 6.243 -9.731 -15.273 1.00 81.06 92 HIS A N 1
ATOM 721 C CA . HIS A 1 92 ? 5.149 -9.625 -14.314 1.00 81.06 92 HIS A CA 1
ATOM 722 C C . HIS A 1 92 ? 5.561 -8.604 -13.254 1.00 81.06 92 HIS A C 1
ATOM 724 O O . HIS A 1 92 ? 6.260 -8.926 -12.298 1.00 81.06 92 HIS A O 1
ATOM 730 N N . LEU A 1 93 ? 5.211 -7.333 -13.473 1.00 88.56 93 LEU A N 1
ATOM 731 C CA . LEU A 1 93 ? 5.487 -6.303 -12.477 1.00 88.56 93 LEU A CA 1
ATOM 732 C C . LEU A 1 93 ? 4.592 -6.529 -11.256 1.00 88.56 93 LEU A C 1
ATOM 734 O O . LEU A 1 93 ? 3.370 -6.627 -11.422 1.00 88.56 93 LEU A O 1
ATOM 738 N N . PRO A 1 94 ? 5.160 -6.544 -10.039 1.00 92.00 94 PRO A N 1
ATOM 739 C CA . PRO A 1 94 ? 4.353 -6.623 -8.839 1.00 92.00 94 PRO A CA 1
ATOM 740 C C . PRO A 1 94 ? 3.460 -5.392 -8.728 1.00 92.00 94 PRO A C 1
ATOM 742 O O . PRO A 1 94 ? 3.840 -4.268 -9.080 1.00 92.00 94 PRO A O 1
A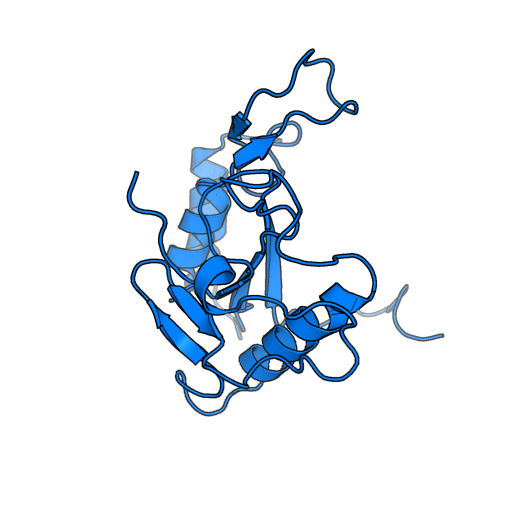TOM 745 N N . LYS A 1 95 ? 2.275 -5.592 -8.161 1.00 93.31 95 LYS A N 1
ATOM 746 C CA . LYS A 1 95 ? 1.412 -4.478 -7.773 1.00 93.31 95 LYS A CA 1
ATOM 747 C C . LYS A 1 95 ? 2.046 -3.735 -6.597 1.00 93.31 95 LYS A C 1
ATOM 749 O O . LYS A 1 95 ? 2.635 -4.350 -5.711 1.00 93.31 95 LYS A O 1
ATOM 754 N N . ILE A 1 96 ? 1.939 -2.409 -6.580 1.00 94.50 96 ILE A N 1
ATOM 755 C CA . ILE A 1 96 ? 2.558 -1.581 -5.537 1.00 94.50 96 ILE A CA 1
ATOM 756 C C . ILE A 1 96 ? 1.482 -1.086 -4.579 1.00 94.50 96 ILE A C 1
ATOM 758 O O . ILE A 1 96 ? 0.546 -0.392 -4.980 1.00 94.50 96 ILE A O 1
ATOM 762 N N . PHE A 1 97 ? 1.667 -1.403 -3.305 1.00 94.38 97 PHE A N 1
ATOM 763 C CA . PHE A 1 97 ? 0.805 -1.014 -2.206 1.00 94.38 97 PHE A CA 1
ATOM 764 C C . PHE A 1 97 ? 1.539 -0.089 -1.244 1.00 94.38 97 PHE A C 1
ATOM 766 O O . PHE A 1 97 ? 2.760 -0.133 -1.067 1.00 94.38 97 PHE A O 1
ATOM 773 N N . HIS A 1 98 ? 0.755 0.749 -0.594 1.00 90.94 98 HIS A N 1
ATOM 774 C CA . HIS A 1 98 ? 1.191 1.693 0.405 1.00 90.94 98 HIS A CA 1
ATOM 775 C C . HIS A 1 98 ? 0.312 1.542 1.637 1.00 90.94 98 HIS A C 1
ATOM 777 O O . HIS A 1 98 ? -0.909 1.579 1.512 1.00 90.94 98 HIS A O 1
ATOM 783 N N . VAL A 1 99 ? 0.915 1.347 2.807 1.00 91.50 99 VAL A N 1
ATOM 784 C CA . VAL A 1 99 ? 0.200 1.104 4.065 1.00 91.50 99 VAL A CA 1
ATOM 785 C C . VAL A 1 99 ? 0.579 2.116 5.138 1.00 91.50 99 VAL A C 1
ATOM 787 O O . VAL A 1 99 ? 1.733 2.533 5.254 1.00 91.50 99 VAL A O 1
ATOM 790 N N . ASN A 1 100 ? -0.402 2.470 5.962 1.00 89.44 100 ASN A N 1
ATOM 791 C CA . ASN A 1 100 ? -0.244 3.338 7.120 1.00 89.44 100 ASN A CA 1
ATOM 792 C C . ASN A 1 100 ? -0.941 2.711 8.335 1.00 89.44 100 ASN A C 1
ATOM 794 O O . ASN A 1 100 ? -2.157 2.825 8.515 1.00 89.44 100 ASN A O 1
ATOM 798 N N . TRP A 1 101 ? -0.151 2.051 9.183 1.00 88.12 101 TRP A N 1
ATOM 799 C CA . TRP A 1 101 ? -0.627 1.418 10.419 1.00 88.12 101 TRP A CA 1
ATOM 800 C C . TRP A 1 101 ? -0.771 2.397 11.584 1.00 88.12 101 TRP A C 1
ATOM 802 O O . TRP A 1 101 ? -1.368 2.052 12.597 1.00 88.12 101 TRP A O 1
ATOM 812 N N . PHE A 1 102 ? -0.213 3.601 11.457 1.00 85.38 102 PHE A N 1
ATOM 813 C CA . PHE A 1 102 ? -0.040 4.537 12.569 1.00 85.38 102 PHE A CA 1
ATOM 814 C C . PHE A 1 102 ? -0.926 5.767 12.466 1.00 85.38 102 PHE A C 1
ATOM 816 O O . PHE A 1 102 ? -0.725 6.738 13.197 1.00 85.38 102 PHE A O 1
ATOM 823 N N . ARG A 1 103 ? -1.922 5.735 11.577 1.00 83.81 103 ARG A N 1
ATOM 824 C CA . ARG A 1 103 ? -2.906 6.806 11.480 1.00 83.81 103 ARG A CA 1
ATOM 825 C C . ARG A 1 103 ? -3.608 6.970 12.828 1.00 83.81 103 ARG A C 1
ATOM 827 O O . ARG A 1 103 ? -4.096 5.998 13.411 1.00 83.81 103 ARG A O 1
ATOM 834 N N . LYS A 1 104 ? -3.647 8.209 13.310 1.00 83.12 104 LYS A N 1
ATOM 835 C CA . LYS A 1 104 ? -4.286 8.579 14.570 1.00 83.12 104 LYS A CA 1
ATOM 836 C C . LYS A 1 104 ? -5.536 9.394 14.321 1.00 83.12 104 LYS A C 1
ATOM 838 O O . LYS A 1 104 ? -5.607 10.150 13.354 1.00 83.12 104 LYS A O 1
ATOM 843 N N . ASP A 1 105 ? -6.492 9.240 15.217 1.00 81.62 105 ASP A N 1
ATOM 844 C CA . ASP A 1 105 ? -7.634 10.125 15.319 1.00 81.62 105 ASP A CA 1
ATOM 845 C C . ASP A 1 105 ? -7.154 11.514 15.784 1.00 81.62 105 ASP A C 1
ATOM 847 O O . ASP A 1 105 ? -6.464 11.597 16.805 1.00 81.62 105 ASP A O 1
ATOM 851 N N . PRO A 1 106 ? -7.473 12.610 15.074 1.00 78.69 106 PRO A N 1
ATOM 852 C CA . PRO A 1 106 ? -7.001 13.944 15.449 1.00 78.69 106 PRO A CA 1
ATOM 853 C C . PRO A 1 106 ? -7.539 14.427 16.796 1.00 78.69 106 PRO A C 1
ATOM 855 O O . PRO A 1 106 ? -6.872 15.203 17.475 1.00 78.69 106 PRO A O 1
ATOM 858 N N . THR A 1 107 ? -8.743 13.991 17.177 1.00 82.94 107 THR A N 1
ATOM 859 C CA . THR A 1 107 ? -9.426 14.469 18.383 1.00 82.94 107 THR A CA 1
ATOM 860 C C . THR A 1 107 ? -8.941 13.743 19.636 1.00 82.94 107 THR A C 1
ATOM 862 O O . THR A 1 107 ? -8.644 14.375 20.644 1.00 82.94 107 THR A O 1
ATOM 865 N N . SER A 1 108 ? -8.842 12.417 19.583 1.00 83.50 108 SER A N 1
ATOM 866 C CA . SER A 1 108 ? -8.451 11.563 20.710 1.00 83.50 108 SER A CA 1
ATOM 867 C C . SER A 1 108 ? -6.960 11.223 20.734 1.00 83.50 108 SER A C 1
ATOM 869 O O . SER A 1 108 ? -6.456 10.772 21.761 1.00 83.50 108 SER A O 1
ATOM 871 N N . GLY A 1 109 ? -6.241 11.388 19.619 1.00 83.12 109 GLY A N 1
ATOM 872 C CA . GLY A 1 109 ? -4.835 10.990 19.479 1.00 83.12 109 GLY A CA 1
ATOM 873 C C . GLY A 1 109 ? -4.608 9.471 19.490 1.00 83.12 109 GLY A C 1
ATOM 874 O O . GLY A 1 109 ? -3.457 9.022 19.461 1.00 83.12 109 GLY A O 1
ATOM 875 N N . SER A 1 110 ? -5.684 8.681 19.543 1.00 85.00 110 SER A N 1
ATOM 876 C CA . SER A 1 110 ? -5.646 7.221 19.546 1.00 85.00 110 SER A CA 1
ATOM 877 C C . SER A 1 110 ? -5.371 6.669 18.146 1.00 85.00 110 SER A C 1
ATOM 879 O O . SER A 1 110 ? -5.646 7.326 17.143 1.00 85.00 110 SER A O 1
ATOM 881 N N . PHE A 1 111 ? -4.797 5.468 18.055 1.00 86.56 111 PHE A N 1
ATOM 882 C CA . PHE A 1 111 ? -4.623 4.802 16.764 1.00 86.56 111 PHE A CA 1
ATOM 883 C C . PHE A 1 111 ? -5.977 4.364 16.201 1.00 86.56 111 PHE A C 1
ATOM 885 O O . PHE A 1 111 ? -6.759 3.718 16.895 1.00 86.56 111 PHE A O 1
ATOM 892 N N . LEU A 1 112 ? -6.221 4.672 14.926 1.00 87.38 112 LEU A N 1
ATOM 893 C CA . LEU A 1 112 ? -7.440 4.249 14.227 1.00 87.38 112 LEU A CA 1
ATOM 894 C C . LEU A 1 112 ? -7.405 2.766 13.832 1.00 87.38 112 LEU A C 1
ATOM 896 O O . LEU A 1 112 ? -8.448 2.171 13.571 1.00 87.38 112 LEU A O 1
ATOM 900 N N . TRP A 1 113 ? -6.210 2.174 13.768 1.00 89.62 113 TRP A N 1
ATOM 901 C CA . TRP A 1 113 ? -6.002 0.770 13.437 1.00 89.62 113 TRP A CA 1
ATOM 902 C C . TRP A 1 113 ? -5.277 0.051 14.586 1.00 89.62 113 TRP A C 1
ATOM 904 O O . TRP A 1 113 ? -4.285 0.581 15.088 1.00 89.62 113 TRP A O 1
ATOM 914 N N . PRO A 1 114 ? -5.724 -1.148 15.005 1.00 89.19 114 PRO A N 1
ATOM 915 C CA . PRO A 1 114 ? -5.118 -1.895 16.116 1.00 89.19 114 PRO A CA 1
ATOM 916 C C . PRO A 1 114 ? -3.672 -2.347 15.852 1.00 89.19 114 PRO A C 1
ATOM 918 O O . PRO A 1 114 ? -2.885 -2.463 16.791 1.00 89.19 114 PRO A O 1
ATOM 921 N N . GLY A 1 115 ? -3.297 -2.573 14.589 1.00 88.75 115 GLY A N 1
ATOM 922 C CA . GLY A 1 115 ? -1.939 -2.972 14.218 1.00 88.75 115 GLY A CA 1
ATOM 923 C C . GLY A 1 115 ? -1.613 -4.445 14.501 1.00 88.75 115 GLY A C 1
ATOM 924 O O . GLY A 1 115 ? -2.491 -5.285 14.682 1.00 88.75 115 GLY A O 1
ATOM 925 N N . PHE A 1 116 ? -0.317 -4.768 14.539 1.00 88.94 116 PHE A N 1
ATOM 926 C CA . PHE A 1 116 ? 0.204 -6.102 14.877 1.00 88.94 116 PHE A CA 1
ATOM 927 C C . PHE A 1 116 ? -0.439 -7.240 14.063 1.00 88.94 116 PHE A C 1
ATOM 929 O O . PHE A 1 116 ? -0.391 -7.214 12.834 1.00 88.94 116 PHE A O 1
ATOM 936 N N . GLY A 1 117 ? -1.011 -8.248 14.733 1.00 90.44 117 GLY A N 1
ATOM 937 C CA . GLY A 1 117 ? -1.641 -9.403 14.093 1.00 90.44 117 GLY A CA 1
ATOM 938 C C . GLY A 1 117 ? -2.846 -9.030 13.232 1.00 90.44 117 GLY A C 1
ATOM 939 O O . GLY A 1 117 ? -3.080 -9.671 12.211 1.00 90.44 117 GLY A O 1
ATOM 940 N N . ASP A 1 118 ? -3.554 -7.945 13.559 1.00 91.19 118 ASP A N 1
ATOM 941 C CA . ASP A 1 118 ? -4.693 -7.490 12.761 1.00 91.19 118 ASP A CA 1
ATOM 942 C C . ASP A 1 118 ? -4.270 -6.933 11.395 1.00 91.19 118 ASP A C 1
ATOM 944 O O . ASP A 1 118 ? -5.081 -6.926 10.470 1.00 91.19 118 ASP A O 1
ATOM 948 N N . ASN A 1 119 ? -2.990 -6.584 11.194 1.00 92.31 119 ASN A N 1
ATOM 949 C CA . ASN A 1 119 ? -2.465 -6.234 9.866 1.00 92.31 119 ASN A CA 1
ATOM 950 C C . ASN A 1 119 ? -2.643 -7.371 8.849 1.00 92.31 119 ASN A C 1
ATOM 952 O O . ASN A 1 119 ? -2.726 -7.102 7.649 1.00 92.31 119 ASN A O 1
ATOM 956 N N . ALA A 1 120 ? -2.773 -8.624 9.306 1.00 93.50 120 ALA A N 1
ATOM 957 C CA . ALA A 1 120 ? -3.089 -9.760 8.445 1.00 93.50 120 ALA A CA 1
ATOM 958 C C . ALA A 1 120 ? -4.382 -9.547 7.638 1.00 93.50 120 ALA A C 1
ATOM 960 O O . ALA A 1 120 ? -4.460 -9.999 6.502 1.00 93.50 120 ALA A O 1
ATOM 961 N N . ARG A 1 121 ? -5.359 -8.794 8.164 1.00 93.94 121 ARG A N 1
ATOM 962 C CA . ARG A 1 121 ? -6.625 -8.471 7.475 1.00 93.94 121 ARG A CA 1
ATOM 963 C C . ARG A 1 121 ? -6.406 -7.587 6.246 1.00 93.94 121 ARG A C 1
ATOM 965 O O . ARG A 1 121 ? -7.093 -7.716 5.238 1.00 93.94 121 ARG A O 1
ATOM 972 N N . VAL A 1 122 ? -5.428 -6.688 6.318 1.00 93.88 122 VAL A N 1
ATOM 973 C CA . VAL A 1 122 ? -5.046 -5.835 5.187 1.00 93.88 122 VAL A CA 1
ATOM 974 C C . VAL A 1 122 ? -4.147 -6.588 4.216 1.00 93.88 122 VAL A C 1
ATOM 976 O O . VAL A 1 122 ? -4.290 -6.423 3.008 1.00 93.88 122 VAL A O 1
ATOM 979 N N . LEU A 1 123 ? -3.271 -7.463 4.714 1.00 94.00 123 LEU A N 1
ATOM 980 C CA . LEU A 1 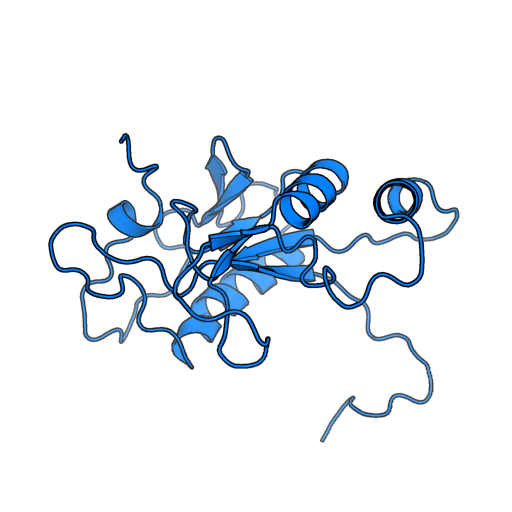123 ? -2.514 -8.370 3.851 1.00 94.00 123 LEU A CA 1
ATOM 981 C C . LEU A 1 123 ? -3.450 -9.306 3.073 1.00 94.00 123 LEU A C 1
ATOM 983 O O . LEU A 1 123 ? -3.242 -9.497 1.882 1.00 94.00 123 LEU A O 1
ATOM 987 N N . GLU A 1 124 ? -4.514 -9.823 3.695 1.00 94.44 124 GLU A N 1
ATOM 988 C CA . GLU A 1 124 ? -5.558 -10.606 3.020 1.00 94.44 124 GLU A CA 1
ATOM 989 C C . GLU A 1 124 ? -6.189 -9.816 1.864 1.00 94.44 124 GLU A C 1
ATOM 991 O O . GLU A 1 124 ? -6.352 -10.343 0.762 1.00 94.44 124 GLU A O 1
ATOM 996 N N . TRP A 1 125 ? -6.498 -8.535 2.085 1.00 95.50 125 TRP A N 1
ATOM 997 C CA . TRP A 1 125 ? -6.982 -7.655 1.023 1.00 95.50 125 TRP A CA 1
ATOM 998 C C . TRP A 1 125 ? -5.946 -7.494 -0.099 1.00 95.50 125 TRP A C 1
ATOM 1000 O O . TRP A 1 125 ? -6.290 -7.658 -1.267 1.00 95.50 125 TRP A O 1
ATOM 1010 N N . ILE A 1 126 ? -4.672 -7.262 0.234 1.00 95.31 126 ILE A N 1
ATOM 1011 C CA . ILE A 1 126 ? -3.572 -7.178 -0.742 1.00 95.31 126 ILE A CA 1
ATOM 1012 C C . ILE A 1 126 ? -3.467 -8.468 -1.569 1.00 95.31 126 ILE A C 1
ATOM 1014 O O . ILE A 1 126 ? -3.369 -8.396 -2.793 1.00 95.31 126 ILE A O 1
ATOM 1018 N N . PHE A 1 127 ? -3.559 -9.642 -0.937 1.00 94.12 127 PHE A N 1
ATOM 1019 C CA . PHE A 1 127 ? -3.548 -10.931 -1.634 1.00 94.12 127 PHE A CA 1
ATOM 1020 C C . PHE A 1 127 ? -4.687 -11.041 -2.650 1.00 94.12 127 PHE A C 1
ATOM 1022 O O . PHE A 1 127 ? -4.425 -11.347 -3.812 1.00 94.12 127 PHE A O 1
ATOM 1029 N N . LYS A 1 128 ? -5.924 -10.709 -2.253 1.00 94.44 128 LYS A N 1
ATOM 1030 C CA . LYS A 1 128 ? -7.079 -10.683 -3.171 1.00 94.44 128 LYS A CA 1
ATOM 1031 C C . LYS A 1 128 ? -6.854 -9.718 -4.334 1.00 94.44 128 LYS A C 1
ATOM 1033 O O . LYS A 1 128 ? -7.182 -10.028 -5.474 1.00 94.44 128 LYS A O 1
ATOM 1038 N N . ARG A 1 129 ? -6.246 -8.556 -4.071 1.00 95.56 129 ARG A N 1
ATOM 1039 C CA . ARG A 1 129 ? -5.922 -7.566 -5.108 1.00 95.56 129 ARG A CA 1
ATOM 1040 C C . ARG A 1 129 ? -4.859 -8.050 -6.084 1.00 95.56 129 ARG A C 1
ATOM 1042 O O . ARG A 1 129 ? -4.941 -7.674 -7.253 1.00 95.56 129 ARG A O 1
ATOM 1049 N N . CYS A 1 130 ? -3.892 -8.854 -5.646 1.00 94.00 130 CYS A N 1
ATOM 1050 C CA . CYS A 1 130 ? -2.896 -9.470 -6.524 1.00 94.00 130 CYS A CA 1
ATOM 1051 C C . CYS A 1 130 ? -3.516 -10.492 -7.483 1.00 94.00 130 CYS A C 1
ATOM 1053 O O . CYS A 1 130 ? -3.136 -10.511 -8.649 1.00 94.00 130 CYS A O 1
ATOM 1055 N N . SER A 1 131 ? -4.503 -11.267 -7.027 1.00 91.62 131 SER A N 1
ATOM 1056 C CA . SER A 1 131 ? -5.177 -12.308 -7.816 1.00 91.62 131 SER A CA 1
ATOM 1057 C C . SER A 1 131 ? -6.490 -11.866 -8.479 1.00 91.62 131 SER A C 1
ATOM 1059 O O . SER A 1 131 ? -7.263 -12.722 -8.898 1.00 91.62 131 SER A O 1
ATOM 1061 N N . ARG A 1 132 ? -6.781 -10.560 -8.527 1.00 93.25 132 ARG A N 1
ATOM 1062 C CA . ARG A 1 132 ? -8.056 -10.038 -9.047 1.00 93.25 132 ARG A CA 1
ATOM 1063 C C . ARG A 1 132 ? -8.247 -10.334 -10.532 1.00 93.25 132 ARG A C 1
ATOM 1065 O O . ARG A 1 132 ? -7.296 -10.251 -11.310 1.00 93.25 132 ARG A O 1
ATOM 1072 N N . GLU A 1 133 ? -9.498 -10.523 -10.934 1.00 91.94 133 GLU A N 1
ATOM 1073 C CA . GLU A 1 133 ? -9.867 -10.597 -12.353 1.00 91.94 133 GLU A CA 1
ATOM 1074 C C . GLU A 1 133 ? -10.294 -9.230 -12.901 1.00 91.94 133 GLU A C 1
ATOM 1076 O O . GLU A 1 133 ? -10.057 -8.913 -14.068 1.00 91.94 133 GLU A O 1
ATOM 1081 N N . ARG A 1 134 ? -10.897 -8.387 -12.049 1.00 93.12 134 ARG A N 1
ATOM 1082 C CA . ARG A 1 134 ? -11.347 -7.032 -12.409 1.00 93.12 134 ARG A CA 1
ATOM 1083 C C . ARG A 1 134 ? -10.702 -5.979 -11.525 1.00 93.12 134 ARG A C 1
ATOM 1085 O O . ARG A 1 134 ? -10.551 -6.168 -10.323 1.00 93.12 134 ARG A O 1
ATOM 1092 N N . GLU A 1 135 ? -10.372 -4.828 -12.108 1.00 90.62 135 GLU A N 1
ATOM 1093 C CA . GLU A 1 135 ? -9.700 -3.728 -11.400 1.00 90.62 135 GLU A CA 1
ATOM 1094 C C . GLU A 1 135 ? -10.469 -3.201 -10.179 1.00 90.62 135 GLU A C 1
ATOM 1096 O O . GLU A 1 135 ? -9.840 -2.756 -9.224 1.00 90.62 135 GLU A O 1
ATOM 1101 N N . ASP A 1 136 ? -11.795 -3.296 -10.152 1.00 91.38 136 ASP A N 1
ATOM 1102 C CA . ASP A 1 136 ? -12.669 -2.844 -9.060 1.00 91.38 136 ASP A CA 1
ATOM 1103 C C . ASP A 1 136 ? -13.010 -3.944 -8.035 1.00 91.38 136 ASP A C 1
ATOM 1105 O O . ASP A 1 136 ? -13.753 -3.724 -7.080 1.00 91.38 136 ASP A O 1
ATOM 1109 N N . GLU A 1 137 ? -12.445 -5.144 -8.173 1.00 94.62 137 GLU A N 1
ATOM 1110 C CA . GLU A 1 137 ? -12.734 -6.251 -7.263 1.00 94.62 137 GLU A CA 1
ATOM 1111 C C . GLU A 1 137 ? -12.219 -5.968 -5.842 1.00 94.62 137 GLU A C 1
ATOM 1113 O O . GLU A 1 137 ? -11.016 -5.829 -5.610 1.00 94.62 137 GLU A O 1
ATOM 1118 N N . ALA A 1 138 ? -13.136 -5.869 -4.875 1.00 93.56 138 ALA A N 1
ATOM 1119 C CA . ALA A 1 138 ? -12.838 -5.513 -3.487 1.00 93.56 138 ALA A CA 1
ATOM 1120 C C . ALA A 1 138 ? -12.186 -4.122 -3.308 1.00 93.56 138 ALA A C 1
ATOM 1122 O O . ALA A 1 138 ? -11.688 -3.815 -2.220 1.00 93.56 138 ALA A O 1
ATOM 1123 N N . ALA A 1 139 ? -12.212 -3.253 -4.323 1.00 95.56 139 ALA A N 1
ATOM 1124 C CA . ALA A 1 139 ? -11.597 -1.933 -4.259 1.00 95.56 139 ALA A CA 1
ATOM 1125 C C . ALA A 1 139 ? -12.407 -0.866 -4.995 1.00 95.56 139 ALA A C 1
ATOM 1127 O O . ALA A 1 139 ? -12.990 -1.101 -6.045 1.00 95.56 139 ALA A O 1
ATOM 1128 N N . ARG A 1 140 ? -12.356 0.360 -4.483 1.00 94.31 140 ARG A N 1
ATOM 1129 C CA . ARG A 1 140 ? -12.904 1.550 -5.133 1.00 94.31 140 ARG A CA 1
ATOM 1130 C C . ARG A 1 140 ? -11.785 2.513 -5.509 1.00 94.31 140 ARG A C 1
ATOM 1132 O O . ARG A 1 140 ? -10.788 2.646 -4.794 1.00 94.31 140 ARG A O 1
ATOM 1139 N N . LYS A 1 141 ? -11.961 3.219 -6.622 1.00 93.44 141 LYS A N 1
ATOM 1140 C CA . LYS A 1 141 ? -11.018 4.248 -7.070 1.00 93.44 141 LYS A CA 1
ATOM 1141 C C . LYS A 1 141 ? -11.104 5.481 -6.159 1.00 93.44 141 LYS A C 1
ATOM 1143 O O . LYS A 1 141 ? -12.196 5.910 -5.795 1.00 93.44 141 LYS A O 1
ATOM 1148 N N . SER A 1 142 ? -9.960 6.061 -5.809 1.00 90.31 142 SER A N 1
ATOM 1149 C CA . SER A 1 142 ? -9.836 7.330 -5.076 1.00 90.31 142 SER A CA 1
ATOM 1150 C C . SER A 1 142 ? -8.888 8.285 -5.814 1.00 90.31 142 SER A C 1
ATOM 1152 O O . SER A 1 142 ? -8.372 7.940 -6.874 1.00 90.31 142 SER A O 1
ATOM 1154 N N . MET A 1 143 ? -8.629 9.474 -5.263 1.00 89.12 143 MET A N 1
ATOM 1155 C CA . MET A 1 143 ? -7.678 10.432 -5.848 1.00 89.12 143 MET A CA 1
ATOM 1156 C C . MET A 1 143 ? -6.202 10.013 -5.708 1.00 89.12 143 MET A C 1
ATOM 1158 O O . MET A 1 143 ? -5.367 10.490 -6.467 1.00 89.12 143 MET A O 1
ATOM 1162 N N . VAL A 1 144 ? -5.878 9.121 -4.762 1.00 88.00 144 VAL A N 1
ATOM 1163 C CA . VAL A 1 144 ? -4.493 8.692 -4.462 1.00 88.00 144 VAL A CA 1
ATOM 1164 C C . VAL A 1 144 ? -4.196 7.244 -4.862 1.00 88.00 144 VAL A C 1
ATOM 1166 O O . VAL A 1 144 ? -3.090 6.766 -4.643 1.00 88.00 144 VAL A O 1
ATOM 1169 N N . GLY A 1 145 ? -5.176 6.522 -5.406 1.00 92.44 145 GLY A N 1
ATOM 1170 C CA . GLY A 1 145 ? -5.047 5.103 -5.746 1.00 92.44 145 GLY A CA 1
ATOM 1171 C C . GLY A 1 145 ? -6.344 4.328 -5.538 1.00 92.44 145 GLY A C 1
ATOM 1172 O O . GLY A 1 145 ? -7.412 4.917 -5.343 1.00 92.44 145 GLY A O 1
ATOM 1173 N N . TRP A 1 146 ? -6.259 3.004 -5.558 1.00 95.19 146 TRP A N 1
ATOM 1174 C CA . TRP A 1 146 ? -7.361 2.123 -5.184 1.00 95.19 146 TRP A CA 1
ATOM 1175 C C . TRP A 1 146 ? -7.348 1.874 -3.681 1.00 95.19 146 TRP A C 1
ATOM 1177 O O . TRP A 1 146 ? -6.305 1.582 -3.099 1.00 95.19 146 TRP A O 1
ATOM 1187 N N . VAL A 1 147 ? -8.514 1.975 -3.056 1.00 94.38 147 VAL A N 1
ATOM 1188 C CA . VAL A 1 147 ? -8.701 1.715 -1.624 1.00 94.38 147 VAL A CA 1
ATOM 1189 C C . VAL A 1 147 ? -9.743 0.618 -1.433 1.00 94.38 147 VAL A C 1
ATOM 1191 O O . VAL A 1 147 ? -10.573 0.424 -2.324 1.00 94.38 147 VAL A O 1
ATOM 1194 N N . PRO A 1 148 ? -9.748 -0.096 -0.299 1.00 94.06 148 PRO A N 1
ATOM 1195 C CA . PRO A 1 148 ? -10.774 -1.084 -0.003 1.00 94.06 148 PRO A CA 1
ATOM 1196 C C . PRO A 1 148 ? -12.177 -0.479 -0.122 1.00 94.06 148 PRO A C 1
ATOM 1198 O O . PRO A 1 148 ? -12.442 0.625 0.364 1.00 94.06 148 PRO A O 1
ATOM 1201 N N . GLN A 1 149 ? -13.082 -1.198 -0.784 1.00 92.69 149 GLN A N 1
ATOM 1202 C CA . GLN A 1 149 ? -14.508 -0.879 -0.702 1.00 92.69 149 GLN A CA 1
ATOM 1203 C C . GLN A 1 149 ? -15.063 -1.280 0.674 1.00 92.69 149 GLN A C 1
ATOM 1205 O O . GLN A 1 149 ? -14.429 -2.028 1.425 1.00 92.69 149 GLN A O 1
ATOM 1210 N N . GLU A 1 150 ? -16.259 -0.802 1.006 1.00 88.06 150 GLU A N 1
ATOM 1211 C CA . GLU A 1 150 ? -16.931 -1.210 2.238 1.00 88.06 150 GLU A CA 1
ATOM 1212 C C . GLU A 1 150 ? -17.107 -2.739 2.283 1.00 88.06 150 GLU A C 1
ATOM 1214 O O . GLU A 1 150 ? -17.430 -3.375 1.279 1.00 88.06 150 GLU A O 1
ATOM 1219 N N . GLY A 1 151 ? -16.804 -3.346 3.433 1.00 89.50 151 GLY A N 1
ATOM 1220 C CA . GLY A 1 151 ? -16.850 -4.801 3.621 1.00 89.50 151 GLY A CA 1
ATOM 1221 C C . GLY A 1 151 ? -15.699 -5.600 2.989 1.00 89.50 151 GLY A C 1
ATOM 1222 O O . GLY A 1 151 ? -15.637 -6.809 3.191 1.00 89.50 151 GLY A O 1
ATOM 1223 N N . ALA A 1 152 ? -14.762 -4.972 2.265 1.00 93.00 152 ALA A N 1
ATOM 1224 C CA . ALA A 1 152 ? -13.634 -5.687 1.651 1.00 93.00 152 ALA A CA 1
ATOM 1225 C C . ALA A 1 152 ? -12.560 -6.149 2.647 1.00 93.00 152 ALA A C 1
ATOM 1227 O O . ALA A 1 152 ? -11.822 -7.093 2.362 1.00 93.00 152 ALA A O 1
ATOM 1228 N N . ILE A 1 153 ? -12.466 -5.482 3.799 1.00 92.50 153 ILE A N 1
ATOM 1229 C CA . ILE A 1 153 ? -11.609 -5.881 4.916 1.00 92.50 153 ILE A CA 1
ATOM 1230 C C . ILE A 1 153 ? -12.496 -6.515 5.982 1.00 92.50 153 ILE A C 1
ATOM 1232 O O . ILE A 1 153 ? -13.480 -5.919 6.420 1.00 92.50 153 ILE A O 1
ATOM 1236 N N . ASN A 1 154 ? -12.130 -7.718 6.419 1.00 90.81 154 ASN A N 1
ATOM 1237 C CA . ASN A 1 154 ? -12.841 -8.407 7.483 1.00 90.81 154 ASN A CA 1
ATOM 1238 C C . ASN A 1 154 ? -12.581 -7.714 8.828 1.00 90.81 154 ASN A C 1
ATOM 1240 O O . ASN A 1 154 ? -11.456 -7.740 9.325 1.00 90.81 154 ASN A O 1
ATOM 1244 N N . LEU A 1 155 ? -13.625 -7.153 9.441 1.00 90.06 155 LEU A N 1
ATOM 1245 C CA . LEU A 1 155 ? -13.562 -6.520 10.765 1.00 90.06 155 LEU A CA 1
ATOM 1246 C C . LEU A 1 155 ? -14.139 -7.394 11.890 1.00 90.06 155 LEU A C 1
ATOM 1248 O O . LEU A 1 155 ? -14.210 -6.967 13.041 1.00 90.06 155 LEU A O 1
ATOM 1252 N N . GLN A 1 156 ? -14.555 -8.626 11.589 1.00 89.25 156 GLN A N 1
ATOM 1253 C CA . GLN A 1 156 ? -15.120 -9.534 12.580 1.00 89.25 156 GLN A CA 1
ATOM 1254 C C . GLN A 1 156 ? -14.098 -9.838 13.685 1.00 89.25 156 GLN A C 1
ATOM 1256 O O . GLN A 1 156 ? -12.931 -10.145 13.414 1.00 89.25 156 GLN A O 1
ATOM 1261 N N . GLY A 1 157 ? -14.553 -9.760 14.938 1.00 85.12 157 GLY A N 1
ATOM 1262 C CA . GLY A 1 157 ? -13.736 -10.028 16.123 1.00 85.12 157 GLY A CA 1
ATOM 1263 C C . GLY A 1 157 ? -12.834 -8.870 16.563 1.00 85.12 157 GLY A C 1
ATOM 1264 O O . GLY A 1 157 ? -12.121 -9.023 17.549 1.00 85.12 157 GLY A O 1
ATOM 1265 N N . LEU A 1 158 ? -12.869 -7.717 15.883 1.00 84.38 158 LEU A N 1
ATOM 1266 C CA . LEU A 1 158 ? -12.227 -6.501 16.380 1.00 84.38 158 LEU A CA 1
ATOM 1267 C C . LEU A 1 158 ? -13.060 -5.922 17.530 1.00 84.38 158 LEU A C 1
ATOM 1269 O O . LEU A 1 158 ? -14.230 -5.590 17.358 1.00 84.38 158 LEU A O 1
ATOM 1273 N N . GLY A 1 159 ? -12.460 -5.845 18.722 1.00 67.25 159 GLY A N 1
ATOM 1274 C CA . GLY A 1 159 ? -13.145 -5.422 19.950 1.00 67.25 159 GLY A CA 1
ATOM 1275 C C . GLY A 1 159 ? -13.548 -3.943 19.978 1.00 67.25 159 GLY A C 1
ATOM 1276 O O . GLY A 1 159 ? -14.445 -3.569 20.730 1.00 67.25 159 GLY A O 1
ATOM 1277 N N . SER A 1 160 ? -12.921 -3.102 19.152 1.00 66.44 160 SER A N 1
ATOM 1278 C CA . SER A 1 160 ? -13.308 -1.709 18.930 1.00 66.44 160 SER A CA 1
ATOM 1279 C C . SER A 1 160 ? -13.969 -1.551 17.561 1.00 66.44 160 SER A C 1
ATOM 1281 O O . SER A 1 160 ? -13.582 -2.190 16.581 1.00 66.44 160 SER A O 1
ATOM 1283 N N . LYS A 1 161 ? -14.977 -0.675 17.481 1.00 70.69 161 LYS A N 1
ATOM 1284 C CA . LYS A 1 161 ? -15.597 -0.295 16.210 1.00 70.69 161 LYS A CA 1
ATOM 1285 C C . LYS A 1 161 ? -14.578 0.520 15.412 1.00 70.69 161 LYS A C 1
ATOM 1287 O O . LYS A 1 161 ? -14.448 1.720 15.625 1.00 70.69 161 LYS A O 1
ATOM 1292 N N . VAL A 1 162 ? -13.825 -0.150 14.543 1.00 81.38 162 VAL A N 1
ATOM 1293 C CA . VAL A 1 162 ? -12.911 0.511 13.609 1.00 81.38 162 VAL A CA 1
ATOM 1294 C C . VAL A 1 162 ? -13.733 1.378 12.663 1.00 81.38 162 VAL A C 1
ATOM 1296 O O . VAL A 1 162 ? -14.624 0.884 11.968 1.00 81.38 162 VAL A O 1
ATOM 1299 N N . ASP A 1 163 ? -13.440 2.674 12.647 1.00 80.75 163 ASP A N 1
ATOM 1300 C CA . ASP A 1 163 ? -14.093 3.617 11.751 1.00 80.75 163 ASP A CA 1
ATOM 1301 C C . ASP A 1 163 ? -13.407 3.599 10.379 1.00 80.75 163 ASP A C 1
ATOM 1303 O O . ASP A 1 163 ? -12.377 4.235 10.144 1.00 80.75 163 ASP A O 1
ATOM 1307 N N . MET A 1 164 ? -13.998 2.840 9.456 1.00 80.38 164 MET A N 1
ATOM 1308 C CA . MET A 1 164 ? -13.537 2.768 8.070 1.00 80.38 164 MET A CA 1
ATOM 1309 C C . MET A 1 164 ? -13.684 4.106 7.340 1.00 80.38 164 MET A C 1
ATOM 1311 O O . MET A 1 164 ? -12.888 4.392 6.450 1.00 80.38 164 MET A O 1
ATOM 1315 N N . GLY A 1 165 ? -14.650 4.944 7.721 1.00 80.00 165 GLY A N 1
ATOM 1316 C CA . GLY A 1 165 ? -14.740 6.311 7.219 1.00 80.00 165 GLY A CA 1
ATOM 1317 C C . GLY A 1 165 ? -13.484 7.075 7.613 1.00 80.00 165 GLY A C 1
ATOM 1318 O O . GLY A 1 165 ? -12.714 7.479 6.749 1.00 80.00 165 GLY A O 1
ATOM 1319 N N . ALA A 1 166 ? -13.181 7.142 8.908 1.00 79.25 166 ALA A N 1
ATOM 1320 C CA . ALA A 1 166 ? -12.003 7.846 9.411 1.00 79.25 166 ALA A CA 1
ATOM 1321 C C . ALA A 1 166 ? -10.665 7.307 8.866 1.00 79.25 166 ALA A C 1
ATOM 1323 O O . ALA A 1 166 ? -9.707 8.074 8.760 1.00 79.25 166 ALA A O 1
ATOM 1324 N N . LEU A 1 167 ? -10.570 6.021 8.504 1.00 79.44 167 LEU A N 1
ATOM 1325 C CA . LEU A 1 167 ? -9.375 5.427 7.881 1.00 79.44 167 LEU A CA 1
ATOM 1326 C C . LEU A 1 167 ? -9.213 5.769 6.393 1.00 79.44 167 LEU A C 1
ATOM 1328 O O . LEU A 1 167 ? -8.082 5.764 5.894 1.00 79.44 167 LEU A O 1
ATOM 1332 N N . PHE A 1 168 ? -10.321 6.038 5.695 1.00 78.06 168 PHE A N 1
ATOM 1333 C CA . PHE A 1 168 ? -10.379 6.220 4.240 1.00 78.06 168 PHE A CA 1
ATOM 1334 C C . PHE A 1 168 ? -10.971 7.569 3.790 1.00 78.06 168 PHE A C 1
ATOM 1336 O O . PHE A 1 168 ? -11.238 7.753 2.598 1.00 78.06 168 PHE A O 1
ATOM 1343 N N . ASP A 1 169 ? -11.129 8.515 4.717 1.00 73.38 169 ASP A N 1
ATOM 1344 C CA . ASP A 1 169 ? -11.533 9.898 4.462 1.00 73.38 169 ASP A CA 1
ATOM 1345 C C . ASP A 1 169 ? -10.288 10.793 4.321 1.00 73.38 169 ASP A C 1
ATOM 1347 O O . ASP A 1 169 ? -9.394 10.749 5.187 1.00 73.38 169 ASP A O 1
ATOM 1351 N N . PRO A 1 170 ? -10.125 11.534 3.210 1.00 61.84 170 PRO A N 1
ATOM 1352 C CA . PRO A 1 170 ? -9.079 12.537 3.116 1.00 61.84 170 PRO A CA 1
ATOM 1353 C C . PRO A 1 170 ? -9.376 13.635 4.134 1.00 61.84 170 PRO A C 1
ATOM 1355 O O . PRO A 1 170 ? -10.327 14.389 3.972 1.00 61.84 170 PRO A O 1
ATOM 1358 N N . GLN A 1 171 ? -8.561 13.738 5.185 1.00 54.12 171 GLN A N 1
ATOM 1359 C CA . GLN A 1 171 ? -8.727 14.831 6.137 1.00 54.12 171 GLN A CA 1
ATOM 1360 C C . GLN A 1 171 ? -8.486 16.154 5.413 1.00 54.12 171 GLN A C 1
ATOM 1362 O O . GLN A 1 171 ? -7.358 16.464 5.026 1.00 54.12 171 GLN A O 1
ATOM 1367 N N . THR A 1 172 ? -9.560 16.906 5.194 1.00 38.97 172 THR A N 1
ATOM 1368 C CA . THR A 1 172 ? -9.490 18.318 4.840 1.00 38.97 172 THR A CA 1
ATOM 1369 C C . THR A 1 172 ? -8.943 19.052 6.054 1.00 38.97 172 THR A C 1
ATOM 1371 O O . THR A 1 172 ? -9.622 19.149 7.075 1.00 38.97 172 THR A O 1
ATOM 1374 N N . SER A 1 173 ? -7.684 19.477 5.954 1.00 33.47 173 SER A N 1
ATOM 1375 C CA . SER A 1 173 ? -7.074 20.467 6.845 1.00 33.47 173 SER A CA 1
ATOM 1376 C C . SER A 1 173 ? -7.810 21.796 6.778 1.00 33.47 173 SER A C 1
ATOM 1378 O O . SER A 1 173 ? -8.138 22.179 5.629 1.00 33.47 173 SER A O 1
#

Radius of gyration: 17.45 Å; chains: 1; bounding box: 42×46×43 Å

pLDDT: mean 81.8, std 14.25, range [33.47, 95.6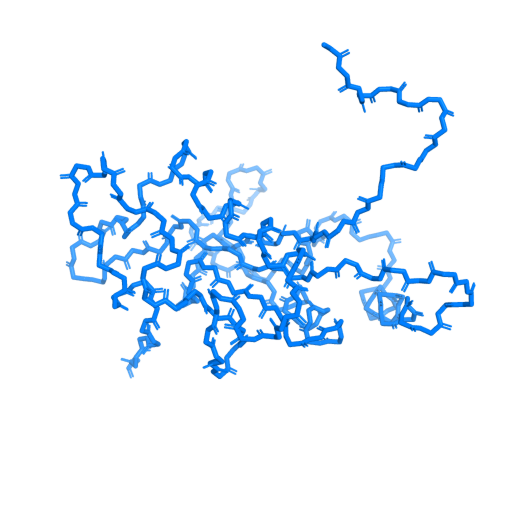2]

Organism: NCBI:txid861788

InterPro domains:
  IPR008209 Phosphoenolpyruvate carboxykinase, GTP-utilising [PTHR11561] (24-169)
  IPR013035 Phosphoenolpyruvate carboxykinase, C-terminal [G3DSA:3.90.228.20] (21-173)
  IPR035077 Phosphoenolpyruvate carboxykinase, C-terminal P-loop domain [PF00821] (24-169)

Secondary structure (DSSP, 8-state):
--SSS-SS------EEEEE-SSSS--SEEE-SSHHHHHHHHHT-EEEPPTTSS--S--EEE-GGG-TTT-SS-HHHHHHHHHHGGG-SS---PPEEEEE-S--B-TTT--BSS--GGGHHHHHHHHHHHHT-SSTTTTEEE-SSSEEEPTTSS--TT-SS---HHHHHS----

Sequence (173 aa):
MVGWEPQEGAIDLQGLVSKVDMGTLFNVVESFNWRHGVFVGASMRSEATAAAEYKGKVIMHDPFAMRPFFGYNFGDYLAHWLSMETRKGPTHLPKIFHVNWFRKDPTSGSFLWPGFGDNARVLEWIFKRCSREREDEAARKSMVGWVPQEGAINLQGLGSKVDMGALFDPQTS

Foldseek 3Di:
DDDPDDPDPDPPAQEDEAEEADDLDFQKFWAPDQLLLLVVLQQHWYFDDPVDPDPDRDIDGQRNVCVVPDPDDPVVVSVVSVCLVVDPDPSNDHTYMYGYQADADPPPRHGLHPDDPLCVQVVVLSVCCSVDPDNPVQWDADPSHTDGDPPSGDPPPPPDDRDSCSNHPRDDD